Protein AF-A0A4R4E0C9-F1 (afdb_monomer_lite)

Radius of gyration: 38.4 Å; chains: 1; bounding box: 99×61×86 Å

Foldseek 3Di:
DWFADPPPRDTQDPVQDDPPVQWGADPPPRDIDRVVVRDPDPPPPPDPPPPDPPPPPFDWDQDPVGIDTDDPQDADDPVLVVLLVVLVVQVVVLVVVLVVLVVVPPVSSVVSVVSCVVSVVSNVVSVVSVVSSVPPPDPDPPPPPPPPPDPDPPDDDPDDDDDPPDDDPPDPPVVVPVVPPD

Structure (mmCIF, N/CA/C/O backbone):
data_AF-A0A4R4E0C9-F1
#
_entry.id   AF-A0A4R4E0C9-F1
#
loop_
_atom_site.group_PDB
_atom_site.id
_atom_site.type_symbol
_atom_site.label_atom_id
_atom_site.label_alt_id
_atom_site.label_comp_id
_atom_site.label_asym_id
_atom_site.label_entity_id
_atom_site.label_seq_id
_atom_site.pdbx_PDB_ins_code
_atom_site.Cartn_x
_atom_site.Cartn_y
_atom_site.Cartn_z
_atom_site.occupancy
_atom_site.B_iso_or_equiv
_atom_site.auth_seq_id
_atom_site.auth_comp_id
_atom_site.auth_asym_id
_atom_site.auth_atom_id
_atom_site.pdbx_PDB_model_num
ATOM 1 N N . MET A 1 1 ? -39.297 18.255 32.144 1.00 59.88 1 MET A N 1
ATOM 2 C CA . MET A 1 1 ? -38.994 17.175 33.102 1.00 59.88 1 MET A CA 1
ATOM 3 C C . MET A 1 1 ? -39.834 17.442 34.332 1.00 59.88 1 MET A C 1
ATOM 5 O O . MET A 1 1 ? -39.778 18.555 34.838 1.00 59.88 1 MET A O 1
ATOM 9 N N . GLU A 1 2 ? -40.658 16.492 34.744 1.00 71.56 2 GLU A N 1
ATOM 10 C CA . GLU A 1 2 ? -41.488 16.611 35.945 1.00 71.56 2 GLU A CA 1
ATOM 11 C C . GLU A 1 2 ? -40.991 15.537 36.907 1.00 71.56 2 GLU A C 1
ATOM 13 O O . GLU A 1 2 ? -41.028 14.351 36.586 1.00 71.56 2 GLU A O 1
ATOM 18 N N . LEU A 1 3 ? -40.409 15.962 38.029 1.00 81.31 3 LEU A N 1
ATOM 19 C CA . LEU A 1 3 ? -39.926 15.064 39.073 1.00 81.31 3 LEU A CA 1
ATOM 20 C C . LEU A 1 3 ? -40.950 15.077 40.202 1.00 81.31 3 LEU A C 1
ATOM 22 O O . LEU A 1 3 ? -41.298 16.143 40.703 1.00 81.31 3 LEU A O 1
ATOM 26 N N . SER A 1 4 ? -41.435 13.907 40.601 1.00 86.75 4 SER A N 1
ATOM 27 C CA . SER A 1 4 ? -42.437 13.778 41.661 1.00 86.75 4 SER A CA 1
ATOM 28 C C . SER A 1 4 ? -41.778 13.400 42.983 1.00 86.75 4 SER A C 1
ATOM 30 O O . SER A 1 4 ? -40.911 12.528 43.029 1.00 86.75 4 SER A O 1
ATOM 32 N N . CYS A 1 5 ? -42.199 14.044 44.071 1.00 89.56 5 CYS A N 1
ATOM 33 C CA . CYS A 1 5 ? -41.774 13.681 45.419 1.00 89.56 5 CYS A CA 1
ATOM 34 C C . CYS A 1 5 ? -42.396 12.329 45.829 1.00 89.56 5 CYS A C 1
ATOM 36 O O . CYS A 1 5 ? -43.615 12.183 45.727 1.00 89.56 5 CYS A O 1
ATOM 38 N N . PRO A 1 6 ? -41.611 11.357 46.326 1.00 87.38 6 PRO A N 1
ATOM 39 C CA . PRO A 1 6 ? -42.125 10.055 46.752 1.00 87.38 6 PRO A CA 1
ATOM 40 C C . PRO A 1 6 ? -42.975 10.124 48.030 1.00 87.38 6 PRO A C 1
ATOM 42 O O . PRO A 1 6 ? -43.838 9.273 48.217 1.00 87.38 6 PRO A O 1
ATOM 45 N N . ASP A 1 7 ? -42.771 11.136 48.881 1.00 87.56 7 ASP A N 1
ATOM 46 C CA . ASP A 1 7 ? -43.449 11.227 50.182 1.00 87.56 7 ASP A CA 1
ATOM 47 C C . ASP A 1 7 ? -44.846 11.855 50.086 1.00 87.56 7 ASP A C 1
ATOM 49 O O . ASP A 1 7 ? -45.763 11.451 50.796 1.00 87.56 7 ASP A O 1
ATOM 53 N N . CYS A 1 8 ? -45.025 12.858 49.220 1.00 88.81 8 CYS A N 1
ATOM 54 C CA . CYS A 1 8 ? -46.289 13.599 49.103 1.00 88.81 8 CYS A CA 1
ATOM 55 C C . CYS A 1 8 ? -46.884 13.622 47.688 1.00 88.81 8 CYS A C 1
ATOM 57 O O . CYS A 1 8 ? -47.965 14.173 47.490 1.00 88.81 8 CYS A O 1
ATOM 59 N N . GLY A 1 9 ? -46.186 13.073 46.690 1.00 84.31 9 GLY A N 1
ATOM 60 C CA . GLY A 1 9 ? -46.631 13.051 45.293 1.00 84.31 9 GLY A CA 1
ATOM 61 C C . GLY A 1 9 ? -46.586 14.406 44.578 1.00 84.31 9 GLY A C 1
ATOM 62 O O . GLY A 1 9 ? -46.903 14.478 43.392 1.00 84.31 9 GLY A O 1
ATOM 63 N N . HIS A 1 10 ? -46.191 15.485 45.261 1.00 89.56 10 HIS A N 1
ATOM 64 C CA . HIS A 1 10 ? -46.134 16.819 44.669 1.00 89.56 10 HIS A CA 1
ATOM 65 C C . HIS A 1 10 ? -44.984 16.941 43.660 1.00 89.56 10 HIS A C 1
ATOM 67 O O . HIS A 1 10 ? -43.912 16.358 43.847 1.00 89.56 10 HIS A O 1
ATOM 73 N N . SER A 1 11 ? -45.196 17.721 42.598 1.00 89.06 11 SER A N 1
ATOM 74 C CA . SER A 1 11 ? -44.164 17.999 41.594 1.00 89.06 11 SER A CA 1
ATOM 75 C C . SER A 1 11 ? -43.093 18.923 42.177 1.00 89.06 11 SER A C 1
ATOM 77 O O . SER A 1 11 ? -43.413 19.953 42.769 1.00 89.06 11 SER A O 1
ATOM 79 N N . ILE A 1 12 ? -41.821 18.550 42.037 1.00 89.88 12 ILE A N 1
ATOM 80 C CA . ILE A 1 12 ? -40.673 19.340 42.485 1.00 89.88 12 ILE A CA 1
ATOM 81 C C . ILE A 1 12 ? -40.231 20.223 41.314 1.00 89.88 12 ILE A C 1
ATOM 83 O O . ILE A 1 12 ? -39.697 19.708 40.325 1.00 89.88 12 ILE A O 1
ATOM 87 N N . PRO A 1 13 ? -40.443 21.547 41.385 1.00 89.12 13 PRO A N 1
ATOM 88 C CA . PRO A 1 13 ? -40.094 22.430 40.288 1.00 89.12 13 PRO A CA 1
ATOM 89 C C . PRO A 1 13 ? -38.568 22.685 40.260 1.00 89.12 13 PRO A C 1
ATOM 91 O O . PRO A 1 13 ? -37.900 22.578 41.294 1.00 89.12 13 PRO A O 1
ATOM 94 N N . PRO A 1 14 ? -37.987 23.056 39.101 1.00 86.81 14 PRO A N 1
ATOM 95 C CA . PRO A 1 14 ? -36.534 23.173 38.924 1.00 86.81 14 PRO A CA 1
ATOM 96 C C . PRO A 1 14 ? -35.833 24.147 39.878 1.00 86.81 14 PRO A C 1
ATOM 98 O O . PRO A 1 14 ? -34.649 23.990 40.152 1.00 86.81 14 PRO A O 1
ATOM 101 N N . GLN A 1 15 ? -36.549 25.150 40.392 1.00 89.31 15 GLN A N 1
ATOM 102 C CA . GLN A 1 15 ? -36.003 26.172 41.290 1.00 89.31 15 GLN A CA 1
ATOM 103 C C . GLN A 1 15 ? -35.630 25.611 42.671 1.00 89.31 15 GLN A C 1
ATOM 105 O O . GLN A 1 15 ? -34.805 26.203 43.361 1.00 89.31 15 GLN A O 1
ATOM 110 N N . HIS A 1 16 ? -36.200 24.467 43.062 1.00 88.19 16 HIS A N 1
ATOM 111 C CA . HIS A 1 16 ? -35.896 23.778 44.322 1.00 88.19 16 HIS A CA 1
ATOM 112 C C . HIS A 1 16 ? -34.962 22.572 44.124 1.00 88.19 16 HIS A C 1
ATOM 114 O O . HIS A 1 16 ? -34.915 21.659 44.951 1.00 88.19 16 HIS A O 1
ATOM 120 N N . ILE A 1 17 ? -34.212 22.565 43.017 1.00 88.75 17 ILE A N 1
ATOM 121 C CA . ILE A 1 17 ? -33.257 21.516 42.667 1.00 88.75 17 ILE A CA 1
ATOM 122 C C . ILE A 1 17 ? -31.863 22.123 42.556 1.00 88.75 17 ILE A C 1
ATOM 124 O O . ILE A 1 17 ? -31.622 23.038 41.769 1.00 88.75 17 ILE A O 1
ATOM 128 N N . ASN A 1 18 ? -30.920 21.559 43.302 1.00 90.12 18 ASN A N 1
ATOM 129 C CA . ASN A 1 18 ? -29.508 21.865 43.174 1.00 90.12 18 ASN A CA 1
ATOM 130 C C . ASN A 1 18 ? -28.776 20.658 42.579 1.00 90.12 18 ASN A C 1
ATOM 132 O O . ASN A 1 18 ? -28.494 19.673 43.261 1.00 90.12 18 ASN A O 1
ATOM 136 N N . VAL A 1 19 ? -28.459 20.754 41.287 1.00 89.38 19 VAL A N 1
ATOM 137 C CA . VAL A 1 19 ? -27.754 19.701 40.541 1.00 89.38 19 VAL A CA 1
ATOM 138 C C . VAL A 1 19 ? -26.297 19.562 41.000 1.00 89.38 19 VAL A C 1
ATOM 140 O O . VAL A 1 19 ? -25.753 18.465 40.954 1.00 89.38 19 VAL A O 1
ATOM 143 N N . ILE A 1 20 ? -25.670 20.641 41.493 1.00 90.56 20 ILE A N 1
ATOM 144 C CA . ILE A 1 20 ? -24.275 20.621 41.969 1.00 90.56 20 ILE A CA 1
ATOM 145 C C . ILE A 1 20 ? -24.159 19.771 43.235 1.00 90.56 20 ILE A C 1
ATOM 147 O O . ILE A 1 20 ? -23.213 19.003 43.385 1.00 90.56 20 ILE A O 1
ATOM 151 N N . THR A 1 21 ? -25.128 19.894 44.141 1.00 89.75 21 THR A N 1
ATOM 152 C CA . THR A 1 21 ? -25.133 19.159 45.412 1.00 89.75 21 THR A CA 1
ATOM 153 C C . THR A 1 21 ? -26.011 17.908 45.380 1.00 89.75 21 THR A C 1
ATOM 155 O O . THR A 1 21 ? -26.215 17.297 46.425 1.00 89.75 21 THR A O 1
ATOM 158 N N . ASP A 1 22 ? -26.533 17.528 44.208 1.00 90.25 22 ASP A N 1
ATOM 159 C CA . ASP A 1 22 ? -27.386 16.348 44.002 1.00 90.25 22 ASP A CA 1
ATOM 160 C C . ASP A 1 22 ? -28.612 16.307 44.942 1.00 90.25 22 ASP A C 1
ATOM 162 O O . ASP A 1 22 ? -29.021 15.249 45.419 1.00 90.25 22 ASP A O 1
ATOM 166 N N . LEU A 1 23 ? -29.202 17.472 45.234 1.00 91.38 23 LEU A N 1
ATOM 167 C CA . LEU A 1 23 ? -30.287 17.644 46.207 1.00 91.38 23 LEU A CA 1
ATOM 168 C C . LEU A 1 23 ? -31.530 18.250 45.550 1.00 91.38 23 LEU A C 1
ATOM 170 O O . LEU A 1 23 ? -31.445 19.225 44.805 1.00 91.38 23 LEU A O 1
ATOM 174 N N . ALA A 1 24 ? -32.693 17.698 45.874 1.00 91.38 24 ALA A N 1
ATOM 175 C CA . ALA A 1 24 ? -34.003 18.200 45.483 1.00 91.38 24 ALA A CA 1
ATOM 176 C C . ALA A 1 24 ? -34.870 18.369 46.735 1.00 91.38 24 ALA A C 1
ATOM 178 O O . ALA A 1 24 ? -35.045 17.418 47.497 1.00 91.38 24 ALA A O 1
ATOM 179 N N . GLN A 1 25 ? -35.408 19.570 46.951 1.00 92.12 25 GLN A N 1
ATOM 180 C CA . GLN A 1 25 ? -36.294 19.860 48.077 1.00 92.12 25 GLN A CA 1
ATOM 181 C C . GLN A 1 25 ? -37.742 19.940 47.607 1.00 92.12 25 GLN A C 1
ATOM 183 O O . GLN A 1 25 ? -38.062 20.689 46.685 1.00 92.12 25 GLN A O 1
ATOM 188 N N . CYS A 1 26 ? -38.641 19.207 48.257 1.00 91.94 26 CYS A N 1
ATOM 189 C CA . CYS A 1 26 ? -40.061 19.341 47.966 1.00 91.94 26 CYS A CA 1
ATOM 190 C C . CYS A 1 26 ? -40.631 20.617 48.618 1.00 91.94 26 CYS A C 1
ATOM 192 O O . CYS A 1 26 ? -40.529 20.757 49.838 1.00 91.94 26 CYS A O 1
ATOM 194 N N . PRO A 1 27 ? -41.295 21.518 47.868 1.00 89.56 27 PRO A N 1
ATOM 195 C CA . PRO A 1 27 ? -41.893 22.724 48.446 1.00 89.56 27 PRO A CA 1
ATOM 196 C C . PRO A 1 27 ? -43.144 22.440 49.297 1.00 89.56 27 PRO A C 1
ATOM 198 O O . PRO A 1 27 ? -43.524 23.277 50.106 1.00 89.56 27 PRO A O 1
ATOM 201 N N . ALA A 1 28 ? -43.785 21.276 49.128 1.00 89.56 28 ALA A N 1
ATOM 202 C CA . ALA A 1 28 ? -45.024 20.931 49.828 1.00 89.56 28 ALA A CA 1
ATOM 203 C C . ALA A 1 28 ? -44.780 20.264 51.192 1.00 89.56 28 ALA A C 1
ATOM 205 O O . ALA A 1 28 ? -45.404 20.644 52.178 1.00 89.56 28 ALA A O 1
ATOM 206 N N . CYS A 1 29 ? -43.877 19.279 51.265 1.00 89.56 29 CYS A N 1
ATOM 207 C CA . CYS A 1 29 ? -43.572 18.563 52.512 1.00 89.56 29 CYS A CA 1
ATOM 208 C C . CYS A 1 29 ? -42.229 18.955 53.150 1.00 89.56 29 CYS A C 1
ATOM 210 O O . CYS A 1 29 ? -41.941 18.530 54.264 1.00 89.56 29 CYS A O 1
ATOM 212 N N . GLY A 1 30 ? -41.389 19.734 52.458 1.00 88.50 30 GLY A N 1
ATOM 213 C CA . GLY A 1 30 ? -40.063 20.138 52.938 1.00 88.50 30 GLY A CA 1
ATOM 214 C C . GLY A 1 30 ? -38.992 19.041 52.893 1.00 88.50 30 GLY A C 1
ATOM 215 O O . GLY A 1 30 ? -37.841 19.316 53.237 1.00 88.50 30 GLY A O 1
ATOM 216 N N . ALA A 1 31 ? -39.338 17.822 52.463 1.00 90.25 31 ALA A N 1
ATOM 217 C CA . ALA A 1 31 ? -38.415 16.692 52.399 1.00 90.25 31 ALA A CA 1
ATOM 218 C C . ALA A 1 31 ? -37.272 16.935 51.399 1.00 90.25 31 ALA A C 1
ATOM 220 O O . ALA A 1 31 ? -37.468 17.523 50.330 1.00 90.25 31 ALA A O 1
ATOM 221 N N . LEU A 1 32 ? -36.075 16.462 51.760 1.00 90.44 32 LEU A N 1
ATOM 222 C CA . LEU A 1 32 ? -34.879 16.494 50.922 1.00 90.44 32 LEU A CA 1
ATOM 223 C C . LEU A 1 32 ? -34.631 15.111 50.324 1.00 90.44 32 LEU A C 1
ATOM 225 O O . LEU A 1 32 ? -34.467 14.129 51.045 1.00 90.44 32 LEU A O 1
ATOM 229 N N . HIS A 1 33 ? -34.548 15.056 49.001 1.00 90.19 33 HIS A N 1
ATOM 230 C CA . HIS A 1 33 ? -34.261 13.846 48.246 1.00 90.19 33 HIS A CA 1
ATOM 231 C C . HIS A 1 33 ? -33.003 14.023 47.408 1.00 90.19 33 HIS A C 1
ATOM 233 O O . HIS A 1 33 ? -32.631 15.133 47.025 1.00 90.19 33 HIS A O 1
ATOM 239 N N . ARG A 1 34 ? -32.354 12.906 47.090 1.00 89.62 34 ARG A N 1
ATOM 240 C CA . ARG A 1 34 ? -31.184 12.901 46.222 1.00 89.62 34 ARG A CA 1
ATOM 241 C C . ARG A 1 34 ? -31.640 12.970 44.765 1.00 89.62 34 ARG A C 1
ATOM 243 O O . ARG A 1 34 ? -32.407 12.103 44.340 1.00 89.62 34 ARG A O 1
ATOM 250 N N . LEU A 1 35 ? -31.206 13.966 43.997 1.00 87.00 35 LEU A N 1
ATOM 251 C CA . LEU A 1 35 ? -31.689 14.173 42.623 1.00 87.00 35 LEU A CA 1
ATOM 252 C C . LEU A 1 35 ? -31.423 12.944 41.736 1.00 87.00 35 LEU A C 1
ATOM 254 O O . LEU A 1 35 ? -32.308 12.522 40.994 1.00 87.00 35 LEU A O 1
ATOM 258 N N . SER A 1 36 ? -30.260 12.314 41.888 1.00 84.69 36 SER A N 1
ATOM 259 C CA . SER A 1 36 ? -29.876 11.063 41.222 1.00 84.69 36 SER A CA 1
ATOM 260 C C . SER A 1 36 ? -30.808 9.876 41.498 1.00 84.69 36 SER A C 1
ATOM 262 O O . SER A 1 36 ? -30.870 8.961 40.682 1.00 84.69 36 SER A O 1
ATOM 264 N N . SER A 1 37 ? -31.550 9.887 42.612 1.00 83.06 37 SER A N 1
ATOM 265 C CA . SER A 1 37 ? -32.549 8.852 42.930 1.00 83.06 37 SER A CA 1
ATOM 266 C C . SER A 1 37 ? -33.929 9.126 42.326 1.00 83.06 37 SER A C 1
ATOM 268 O O . SER A 1 37 ? -34.703 8.193 42.136 1.00 83.06 37 SER A O 1
ATOM 270 N N . LEU A 1 38 ? -34.232 10.393 42.018 1.00 82.38 38 LEU A N 1
ATOM 271 C CA . LEU A 1 38 ? -35.499 10.824 41.416 1.00 82.38 38 LEU A CA 1
ATOM 272 C C . LEU A 1 38 ? -35.428 10.897 39.889 1.00 82.38 38 LEU A C 1
ATOM 274 O O . LEU A 1 38 ? -36.443 10.737 39.212 1.00 82.38 38 LEU A O 1
ATOM 278 N N . ALA A 1 39 ? -34.243 11.167 39.341 1.00 79.56 39 ALA A N 1
ATOM 279 C CA . ALA A 1 39 ? -34.023 11.145 37.909 1.00 79.56 39 ALA A CA 1
ATOM 280 C C . ALA A 1 39 ? -34.197 9.705 37.396 1.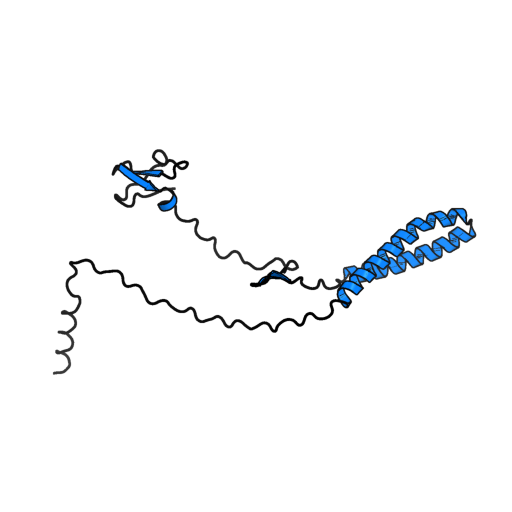00 79.56 39 ALA A C 1
ATOM 282 O O . ALA A 1 39 ? -33.561 8.790 37.927 1.00 79.56 39 ALA A O 1
ATOM 283 N N . PRO A 1 40 ? -35.016 9.480 36.354 1.00 70.56 4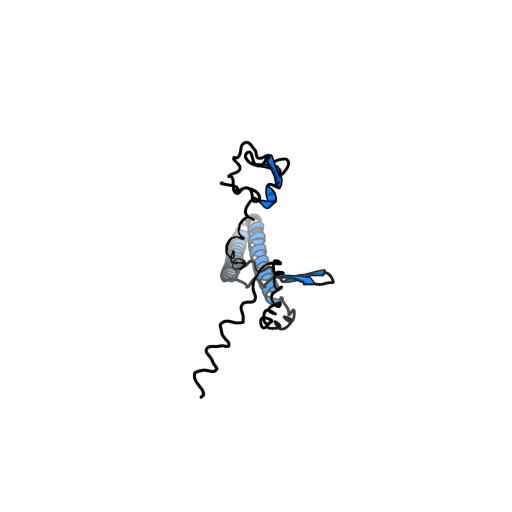0 PRO A N 1
ATOM 284 C CA . PRO A 1 40 ? -35.044 8.195 35.680 1.00 70.56 40 PRO A CA 1
ATOM 285 C C . PRO A 1 40 ? -33.617 7.848 35.261 1.00 70.56 40 PRO A C 1
ATOM 287 O O . PRO A 1 40 ? -32.968 8.649 34.581 1.00 70.56 40 PRO A O 1
ATOM 290 N N . ALA A 1 41 ? -33.124 6.672 35.664 1.00 65.81 41 ALA A N 1
ATOM 291 C CA . ALA A 1 41 ? -31.897 6.140 35.090 1.00 65.81 41 ALA A CA 1
ATOM 292 C C . ALA A 1 41 ? -32.059 6.224 33.565 1.00 65.81 41 ALA A C 1
ATOM 294 O O . ALA A 1 41 ? -33.113 5.798 33.076 1.00 65.81 41 ALA A O 1
ATOM 295 N N . PRO A 1 42 ? -31.109 6.826 32.823 1.00 61.22 42 PRO A N 1
ATOM 296 C CA . PRO A 1 42 ? -31.227 6.934 31.378 1.00 61.22 42 PRO A CA 1
ATOM 297 C C . PRO A 1 42 ? -31.509 5.531 30.861 1.00 61.22 42 PRO A C 1
ATOM 299 O O . PRO A 1 42 ? -30.694 4.626 31.052 1.00 61.22 42 PRO A O 1
ATOM 302 N N . GLY A 1 43 ? -32.722 5.341 30.332 1.00 57.91 43 GLY A N 1
ATOM 303 C CA . GLY A 1 43 ? -33.184 4.043 29.877 1.00 57.91 43 GLY A CA 1
ATOM 304 C C . GLY A 1 43 ? -32.110 3.492 28.964 1.00 57.91 43 GLY A C 1
ATOM 305 O O . GLY A 1 43 ? -31.705 4.182 28.029 1.00 57.91 43 GLY A O 1
ATOM 306 N N . VAL A 1 44 ? -31.593 2.310 29.305 1.00 59.31 44 VAL A N 1
ATOM 307 C CA . VAL A 1 44 ? -30.575 1.612 28.522 1.00 59.31 44 VAL A CA 1
ATOM 30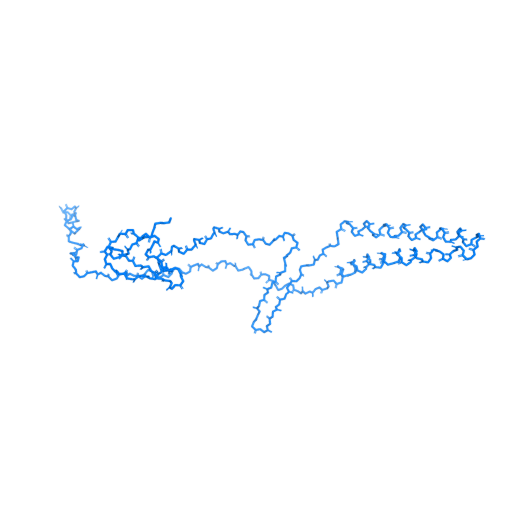8 C C . VAL A 1 44 ? -31.015 1.705 27.063 1.00 59.31 44 VAL A C 1
ATOM 310 O O . VAL A 1 44 ? -32.079 1.166 26.741 1.00 59.31 44 VAL A O 1
ATOM 313 N N . PRO A 1 45 ? -30.299 2.451 26.198 1.00 56.56 45 PRO A N 1
ATOM 314 C CA . PRO A 1 45 ? -30.740 2.615 24.828 1.00 56.56 45 PRO A CA 1
ATOM 315 C C . PRO A 1 45 ? -30.868 1.222 24.223 1.00 56.56 45 PRO A C 1
ATOM 317 O O . PRO A 1 45 ? -29.980 0.380 24.384 1.00 56.56 45 PRO A O 1
ATOM 320 N N . ALA A 1 46 ? -32.026 0.980 23.607 1.00 58.53 46 ALA A N 1
ATOM 321 C CA . ALA A 1 46 ? -32.382 -0.275 22.970 1.00 58.53 46 ALA A CA 1
ATOM 322 C C . ALA A 1 46 ? -31.181 -0.827 22.197 1.00 58.53 46 ALA A C 1
ATOM 324 O O . ALA A 1 46 ? -30.631 -0.120 21.357 1.00 58.53 46 ALA A O 1
ATOM 325 N N . ALA A 1 47 ? -30.780 -2.053 22.552 1.00 57.34 47 ALA A N 1
ATOM 326 C CA . ALA A 1 47 ? -29.730 -2.872 21.952 1.00 57.34 47 ALA A CA 1
ATOM 327 C C . ALA A 1 47 ? -29.029 -2.212 20.752 1.00 57.34 47 ALA A C 1
ATOM 329 O O . ALA A 1 47 ? -29.379 -2.449 19.593 1.00 57.34 47 ALA A O 1
ATOM 330 N N . VAL A 1 48 ? -28.015 -1.388 21.033 1.00 59.09 48 VAL A N 1
ATOM 331 C CA . VAL A 1 48 ? -27.032 -1.010 20.019 1.00 59.09 48 VAL A CA 1
ATOM 332 C C . VAL A 1 48 ? -26.484 -2.326 19.482 1.00 59.09 48 VAL A C 1
ATOM 334 O O . VAL A 1 48 ? -25.930 -3.115 20.250 1.00 59.09 48 VAL A O 1
ATOM 337 N N . ARG A 1 49 ? -26.704 -2.604 18.190 1.00 52.78 49 ARG A N 1
ATOM 338 C CA . ARG A 1 49 ? -26.123 -3.773 17.526 1.00 52.78 49 ARG A CA 1
ATOM 339 C C . ARG A 1 49 ? -24.623 -3.754 17.804 1.00 52.78 49 ARG A C 1
ATOM 341 O O . ARG A 1 49 ? -23.912 -2.909 17.273 1.00 52.78 49 ARG A O 1
ATOM 348 N N . GLN A 1 50 ? -24.153 -4.679 18.636 1.00 58.38 50 GLN A N 1
ATOM 349 C CA . GLN A 1 50 ? -22.735 -4.858 18.952 1.00 58.38 50 GLN A CA 1
ATOM 350 C C . GLN A 1 50 ? -21.979 -5.561 17.822 1.00 58.38 50 GLN A C 1
ATOM 352 O O . GLN A 1 50 ? -20.969 -6.215 18.056 1.00 58.38 50 GLN A O 1
ATOM 357 N N . GLU A 1 51 ? -22.482 -5.481 16.594 1.00 56.38 51 GLU A N 1
ATOM 358 C CA . GLU A 1 51 ? -21.849 -6.144 15.472 1.00 56.38 51 GLU A CA 1
ATOM 359 C C . GLU A 1 51 ? -20.768 -5.202 14.936 1.00 56.38 51 GLU A C 1
ATOM 361 O O . GLU A 1 51 ? -21.098 -4.115 14.446 1.00 56.38 51 GLU A O 1
ATOM 366 N N . PRO A 1 52 ? -19.476 -5.543 15.104 1.00 58.56 52 PRO A N 1
ATOM 367 C CA . PRO A 1 52 ? -18.399 -4.685 14.651 1.00 58.56 52 PRO A CA 1
ATOM 368 C C . PRO A 1 52 ? -18.494 -4.495 13.130 1.00 58.56 52 PRO A C 1
ATOM 370 O O . PRO A 1 52 ? -18.902 -5.418 12.417 1.00 58.56 52 PRO A O 1
ATOM 373 N N . PRO A 1 53 ? -18.107 -3.316 12.612 1.00 63.16 53 PRO A N 1
ATOM 374 C CA . PRO A 1 53 ? -18.091 -3.055 11.182 1.00 63.16 53 PRO A CA 1
ATOM 375 C C . PRO A 1 53 ? -17.353 -4.160 10.408 1.00 63.16 53 PRO A C 1
ATOM 377 O O . PRO A 1 53 ? -16.325 -4.673 10.872 1.00 63.16 53 PRO A O 1
ATOM 380 N N . PRO A 1 54 ? -17.838 -4.538 9.215 1.00 54.34 54 PRO A N 1
ATOM 381 C CA . PRO A 1 54 ? -17.176 -5.545 8.400 1.00 54.34 54 PRO A CA 1
ATOM 382 C C . PRO A 1 54 ? -15.725 -5.123 8.118 1.00 54.34 54 PRO A C 1
ATOM 384 O O . PRO A 1 54 ? -15.472 -4.088 7.507 1.00 54.34 54 PRO A O 1
ATOM 387 N N . GLY A 1 55 ? -14.769 -5.930 8.590 1.00 56.19 55 GLY A N 1
ATOM 388 C CA . GLY A 1 55 ? -13.328 -5.684 8.448 1.00 56.19 55 GLY A CA 1
ATOM 389 C C . GLY A 1 55 ? -12.592 -5.240 9.719 1.00 56.19 55 GLY A C 1
ATOM 390 O O . GLY A 1 55 ? -11.368 -5.148 9.675 1.00 56.19 55 GLY A O 1
ATOM 391 N N . SER A 1 56 ? -13.284 -5.019 10.845 1.00 54.12 56 SER A N 1
ATOM 392 C CA . SER A 1 56 ? -12.671 -4.584 12.115 1.00 54.12 56 SER A CA 1
ATOM 393 C C . SER A 1 56 ? -12.883 -5.567 13.277 1.00 54.12 56 SER A C 1
ATOM 395 O O . SER A 1 56 ? -13.091 -5.153 14.416 1.00 54.12 56 SER A O 1
ATOM 397 N N . ALA A 1 57 ? -12.861 -6.875 13.016 1.00 56.94 57 ALA A N 1
ATOM 398 C CA . ALA A 1 57 ? -13.062 -7.888 14.056 1.00 56.94 57 ALA A CA 1
ATOM 399 C C . ALA A 1 57 ? -11.766 -8.178 14.831 1.00 56.94 57 ALA A C 1
ATOM 401 O O . ALA A 1 57 ? -11.255 -9.290 14.803 1.00 56.94 57 ALA A O 1
ATOM 402 N N . LEU A 1 58 ? -11.218 -7.167 15.505 1.00 58.25 58 LEU A N 1
ATOM 403 C CA . LEU A 1 58 ? -10.192 -7.359 16.529 1.00 58.25 58 LEU A CA 1
ATOM 404 C C . LEU A 1 58 ? -10.862 -8.038 17.734 1.00 58.25 58 LEU A C 1
ATOM 406 O O . LEU A 1 58 ? -11.601 -7.394 18.478 1.00 58.25 58 LEU A O 1
ATOM 410 N N . GLN A 1 59 ? -10.670 -9.349 17.895 1.00 58.56 59 GLN A N 1
ATOM 411 C CA . GLN A 1 59 ? -11.231 -10.095 19.024 1.00 58.56 59 GLN A CA 1
ATOM 412 C C . GLN A 1 59 ? -10.247 -10.015 20.193 1.00 58.56 59 GLN A C 1
ATOM 414 O O . GLN A 1 59 ? -9.185 -10.626 20.152 1.00 58.56 59 GLN A O 1
ATOM 419 N N . LEU A 1 60 ? -10.569 -9.225 21.219 1.00 55.28 60 LEU A N 1
ATOM 420 C CA . LEU A 1 60 ? -9.795 -9.190 22.460 1.00 55.28 60 LEU A CA 1
ATOM 421 C C . LEU A 1 60 ? -10.401 -10.166 23.468 1.00 55.28 60 LEU A C 1
ATOM 423 O O . LEU A 1 60 ? -11.515 -9.955 23.949 1.00 55.28 60 LEU A O 1
ATOM 427 N N . SER A 1 61 ? -9.643 -11.191 23.834 1.00 56.06 61 SER A N 1
ATOM 428 C CA . SER A 1 61 ? -9.974 -12.111 24.918 1.00 56.06 61 SER A CA 1
ATOM 429 C C . SER A 1 61 ? -9.009 -11.851 26.071 1.00 56.06 61 SER A C 1
ATOM 431 O O . SER A 1 61 ? -7.809 -12.071 25.958 1.00 56.06 61 SER A O 1
ATOM 433 N N . ARG A 1 62 ? -9.507 -11.321 27.195 1.00 54.44 62 ARG A N 1
ATOM 434 C CA . ARG A 1 62 ? -8.696 -11.201 28.418 1.00 54.44 62 ARG A CA 1
ATOM 435 C C . ARG A 1 62 ? -8.747 -12.528 29.169 1.00 54.44 62 ARG A C 1
ATOM 437 O O . ARG A 1 62 ? -9.796 -12.874 29.708 1.00 54.44 62 ARG A O 1
ATOM 444 N N . GLY A 1 63 ? -7.637 -13.257 29.168 1.00 59.66 63 GLY A N 1
ATOM 445 C CA . GLY A 1 63 ? -7.422 -14.420 30.024 1.00 59.66 63 GLY A CA 1
ATOM 446 C C . GLY A 1 63 ? -6.837 -14.010 31.377 1.00 59.66 63 GLY A C 1
ATOM 447 O O . GLY A 1 63 ? -6.406 -12.872 31.561 1.00 59.66 63 GLY A O 1
ATOM 448 N N . LEU A 1 64 ? -6.806 -14.948 32.325 1.00 56.59 64 LEU A N 1
ATOM 449 C CA . LEU A 1 64 ? -6.223 -14.749 33.661 1.00 56.59 64 LEU A CA 1
ATOM 450 C C . LEU A 1 64 ? -4.710 -14.441 33.620 1.00 56.59 64 LEU A C 1
ATOM 452 O O . LEU A 1 64 ? -4.211 -13.796 34.535 1.00 56.59 64 LEU A O 1
ATOM 456 N N . ASP A 1 65 ? -4.024 -14.804 32.528 1.00 56.81 65 ASP A N 1
ATOM 457 C CA . ASP A 1 65 ? -2.572 -14.645 32.342 1.00 56.81 65 ASP A CA 1
ATOM 458 C C . ASP A 1 65 ? -2.178 -13.583 31.291 1.00 56.81 65 ASP A C 1
ATOM 460 O O . ASP A 1 65 ? -1.004 -13.451 30.945 1.00 56.81 65 ASP A O 1
ATOM 464 N N . GLY A 1 66 ? -3.131 -12.805 30.756 1.00 56.78 66 GLY A N 1
ATOM 465 C CA . GLY A 1 66 ? -2.823 -11.752 29.780 1.00 56.78 66 GLY A CA 1
ATOM 466 C C . GLY A 1 66 ? -3.960 -11.386 28.824 1.00 56.78 66 GLY A C 1
ATOM 467 O O . GLY A 1 66 ? -5.068 -11.919 28.879 1.00 56.78 66 GLY A O 1
ATOM 468 N N . VAL A 1 67 ? -3.686 -10.431 27.931 1.00 64.44 67 VAL A N 1
ATOM 469 C CA . VAL A 1 67 ? -4.618 -10.000 26.878 1.00 64.44 67 VAL A CA 1
ATOM 470 C C . VAL A 1 67 ? -4.271 -10.729 25.584 1.00 64.44 67 VAL A C 1
ATOM 472 O O . VAL A 1 67 ? -3.243 -10.447 24.973 1.00 64.44 67 VAL A O 1
ATOM 475 N N . GLU A 1 68 ? -5.134 -11.643 25.151 1.00 57.38 68 GLU A N 1
ATOM 476 C CA . GLU A 1 68 ? -5.031 -12.304 23.853 1.00 57.38 68 GLU A CA 1
ATOM 477 C C . GLU A 1 68 ? -5.751 -11.456 22.797 1.00 57.38 68 GLU A C 1
ATOM 479 O O . GLU A 1 68 ? -6.931 -11.121 22.931 1.00 57.38 68 GLU A O 1
ATOM 484 N N . VAL A 1 69 ? -5.021 -11.062 21.753 1.00 60.47 69 VAL A N 1
ATOM 485 C CA . VAL A 1 69 ? -5.527 -10.221 20.663 1.00 60.47 69 VAL A CA 1
ATOM 486 C C . VAL A 1 69 ? -5.592 -11.060 19.390 1.00 60.47 69 VAL A C 1
ATOM 488 O O . VAL A 1 69 ? -4.570 -11.356 18.776 1.00 60.47 69 VAL A O 1
ATOM 491 N N . HIS A 1 70 ? -6.798 -11.434 18.974 1.00 57.75 70 HIS A N 1
ATOM 492 C CA . HIS A 1 70 ? -7.049 -12.141 17.723 1.00 57.75 70 HIS A CA 1
ATOM 493 C C . HIS A 1 70 ? -7.182 -11.139 16.566 1.00 57.75 70 HIS A C 1
ATOM 495 O O . HIS A 1 70 ? -8.156 -10.382 16.480 1.00 57.75 70 HIS A O 1
ATOM 501 N N . LEU A 1 71 ? -6.190 -11.139 15.668 1.00 60.44 71 LEU A N 1
ATOM 502 C CA . LEU A 1 71 ? -6.184 -10.356 14.430 1.00 60.44 71 LEU A CA 1
ATOM 503 C C . LEU A 1 71 ? -6.704 -11.219 13.266 1.00 60.44 71 LEU A C 1
ATOM 505 O O . LEU A 1 71 ? -6.044 -12.187 12.880 1.00 60.44 71 LEU A O 1
ATOM 509 N N . PRO A 1 72 ? -7.868 -10.905 12.671 1.00 60.28 72 PRO A N 1
ATOM 510 C CA . PRO A 1 72 ? -8.395 -11.678 11.557 1.00 60.28 72 PRO A CA 1
ATOM 511 C C . PRO A 1 72 ? -7.509 -11.475 10.321 1.00 60.28 72 PRO A C 1
ATOM 513 O O . PRO A 1 72 ? -7.211 -10.343 9.938 1.00 60.28 72 PRO A O 1
ATOM 516 N N . ARG A 1 73 ? -7.099 -12.579 9.674 1.00 59.59 73 ARG A N 1
ATOM 517 C CA . ARG A 1 73 ? -6.292 -12.550 8.439 1.00 59.59 73 ARG A CA 1
ATOM 518 C C . ARG A 1 73 ? -6.967 -11.674 7.385 1.00 59.59 73 ARG A C 1
ATOM 520 O O . ARG A 1 73 ? -8.061 -11.987 6.907 1.00 59.59 73 ARG A O 1
ATOM 527 N N . ARG A 1 74 ? -6.283 -10.607 6.973 1.00 62.94 74 ARG A N 1
ATOM 528 C CA . ARG A 1 74 ? -6.679 -9.805 5.816 1.00 62.94 74 ARG A CA 1
ATOM 529 C C . ARG A 1 74 ? -6.408 -10.650 4.572 1.00 62.94 74 ARG A C 1
ATOM 531 O O . ARG A 1 74 ? -5.297 -11.112 4.363 1.00 62.94 74 ARG A O 1
ATOM 538 N N . ARG A 1 75 ? -7.431 -10.941 3.769 1.00 64.06 75 ARG A N 1
ATOM 539 C CA . ARG A 1 75 ? -7.229 -11.690 2.520 1.00 64.06 75 ARG A CA 1
ATOM 540 C C . ARG A 1 75 ? -6.657 -10.749 1.464 1.00 64.06 75 ARG A C 1
ATOM 542 O O . ARG A 1 75 ? -7.073 -9.591 1.396 1.00 64.06 75 ARG A O 1
ATOM 549 N N . ALA A 1 76 ? -5.746 -11.250 0.631 1.00 68.50 76 ALA A N 1
ATOM 550 C CA . ALA A 1 76 ? -5.299 -10.522 -0.548 1.00 68.50 76 ALA A CA 1
ATOM 551 C C . ALA A 1 76 ? -6.511 -10.235 -1.445 1.00 68.50 76 ALA A C 1
ATOM 553 O O . ALA A 1 76 ? -7.163 -11.156 -1.936 1.00 68.50 76 ALA A O 1
ATOM 554 N N . GLY A 1 77 ? -6.869 -8.958 -1.573 1.00 73.69 77 GLY A N 1
ATOM 555 C CA . GLY A 1 77 ? -8.014 -8.531 -2.370 1.00 73.69 77 GLY A CA 1
ATOM 556 C C . GLY A 1 77 ? -7.682 -8.487 -3.861 1.00 73.69 77 GLY A C 1
ATOM 557 O O . GLY A 1 77 ? -6.518 -8.517 -4.254 1.00 73.69 77 GLY A O 1
ATOM 558 N N . CYS A 1 78 ? -8.711 -8.323 -4.697 1.00 74.94 78 CYS A N 1
ATOM 559 C CA . CYS A 1 78 ? -8.563 -8.148 -6.149 1.00 74.94 78 CYS A CA 1
ATOM 560 C C . CYS A 1 78 ? -7.582 -7.008 -6.510 1.00 74.94 78 CYS A C 1
ATOM 562 O O . CYS A 1 78 ? -6.790 -7.127 -7.442 1.00 74.94 78 CYS A O 1
ATOM 564 N N . GLY A 1 79 ? -7.550 -5.941 -5.701 1.00 82.69 79 GLY A N 1
ATOM 565 C CA . GLY A 1 79 ? -6.614 -4.828 -5.879 1.00 82.69 79 GLY A CA 1
ATOM 566 C C . GLY A 1 79 ? -5.137 -5.234 -5.811 1.00 82.69 79 GLY A C 1
ATOM 567 O O . GLY A 1 79 ? -4.335 -4.709 -6.576 1.00 82.69 79 GLY A O 1
ATOM 568 N N . THR A 1 80 ? -4.760 -6.202 -4.969 1.00 84.88 80 THR A N 1
ATOM 569 C CA . THR A 1 80 ? -3.363 -6.658 -4.849 1.00 84.88 80 THR A CA 1
ATOM 570 C C . THR A 1 80 ? -2.860 -7.282 -6.149 1.00 84.88 80 THR A C 1
ATOM 572 O O . THR A 1 80 ? -1.743 -7.000 -6.576 1.00 84.88 80 THR A O 1
ATOM 575 N N . PHE A 1 81 ? -3.696 -8.082 -6.815 1.00 86.50 81 PHE A N 1
ATOM 576 C CA . PHE A 1 81 ? -3.345 -8.692 -8.098 1.00 86.50 81 PHE A CA 1
ATOM 577 C C . PHE A 1 81 ? -3.193 -7.646 -9.205 1.00 86.50 81 PHE A C 1
ATOM 579 O O . PHE A 1 81 ? -2.264 -7.741 -10.005 1.00 86.50 81 PHE A O 1
ATOM 586 N N . PHE A 1 82 ? -4.045 -6.614 -9.214 1.00 90.62 82 PHE A N 1
ATOM 587 C CA . PHE A 1 82 ? -3.905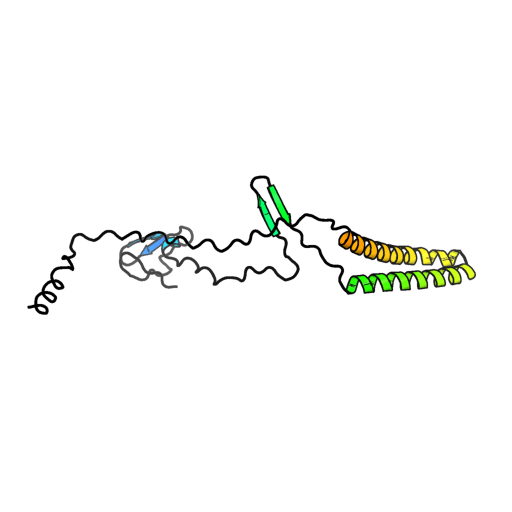 -5.485 -10.135 1.00 90.62 82 PHE A CA 1
ATOM 588 C C . PHE A 1 82 ? -2.578 -4.744 -9.929 1.00 90.62 82 PHE A C 1
ATOM 590 O O . PHE A 1 82 ? -1.839 -4.546 -10.890 1.00 90.62 82 PHE A O 1
ATOM 597 N N . PHE A 1 83 ? -2.238 -4.388 -8.685 1.00 90.06 83 PHE A N 1
ATOM 598 C CA . PHE A 1 83 ? -0.975 -3.705 -8.386 1.00 90.06 83 PHE A CA 1
ATOM 599 C C . PHE A 1 83 ? 0.247 -4.553 -8.742 1.00 90.06 83 PHE A C 1
ATOM 601 O O . PHE A 1 83 ? 1.229 -4.015 -9.248 1.00 90.06 83 PHE A O 1
ATOM 608 N N . MET A 1 84 ? 0.180 -5.871 -8.542 1.00 92.06 84 MET A N 1
ATOM 609 C CA . MET A 1 84 ? 1.258 -6.780 -8.930 1.00 92.06 84 MET A CA 1
ATOM 610 C C . MET A 1 84 ? 1.431 -6.847 -10.453 1.00 92.06 84 MET A C 1
ATOM 612 O O . MET A 1 84 ? 2.549 -6.720 -10.948 1.00 92.06 84 MET A O 1
ATOM 616 N N . GLY A 1 85 ? 0.333 -6.968 -11.207 1.00 93.94 85 GLY A N 1
ATOM 617 C CA . GLY A 1 85 ? 0.371 -6.921 -12.671 1.00 93.94 85 GLY A CA 1
ATOM 618 C C . GLY A 1 85 ? 0.888 -5.580 -13.199 1.00 93.94 85 GLY A C 1
ATOM 619 O O . GLY A 1 85 ? 1.754 -5.550 -14.073 1.00 93.94 85 GLY A O 1
ATOM 620 N N . PHE A 1 86 ? 0.423 -4.470 -12.619 1.00 95.25 86 PHE A N 1
ATOM 621 C CA . PHE A 1 86 ? 0.896 -3.131 -12.959 1.00 95.25 86 PHE A CA 1
ATOM 622 C C . PHE A 1 86 ? 2.392 -2.957 -12.666 1.00 95.25 86 PHE A C 1
ATOM 624 O O . PHE A 1 86 ? 3.105 -2.420 -13.508 1.00 95.25 86 PHE A O 1
ATOM 631 N N . ALA A 1 87 ? 2.893 -3.451 -11.530 1.00 95.75 87 ALA A N 1
ATOM 632 C CA . ALA A 1 87 ? 4.314 -3.377 -11.193 1.00 95.75 87 ALA A CA 1
ATOM 633 C C . ALA A 1 87 ? 5.191 -4.137 -12.204 1.00 95.75 87 ALA A C 1
ATOM 635 O O . ALA A 1 87 ? 6.220 -3.618 -12.634 1.00 95.75 87 ALA A O 1
ATOM 636 N N . LEU A 1 88 ? 4.767 -5.331 -12.635 1.00 96.06 88 LEU A N 1
ATOM 637 C CA . LEU A 1 88 ? 5.474 -6.111 -13.659 1.00 96.06 88 LEU A CA 1
ATOM 638 C C . LEU A 1 88 ? 5.456 -5.418 -15.026 1.00 96.06 88 LEU A C 1
ATOM 640 O O . LEU A 1 88 ? 6.488 -5.340 -15.696 1.00 96.06 88 LEU A O 1
ATOM 644 N N . PHE A 1 89 ? 4.302 -4.882 -15.426 1.00 97.19 89 PHE A N 1
ATOM 645 C CA . PHE A 1 89 ? 4.176 -4.094 -16.651 1.00 97.19 89 PHE A CA 1
ATOM 646 C C . PHE A 1 89 ? 5.082 -2.856 -16.610 1.00 97.19 89 PHE A C 1
ATOM 648 O O . PHE A 1 89 ? 5.841 -2.609 -17.547 1.00 97.19 89 PHE A O 1
ATOM 655 N N . TRP A 1 90 ? 5.057 -2.117 -15.501 1.00 97.06 90 TRP A N 1
ATOM 656 C CA . TRP A 1 90 ? 5.860 -0.918 -15.300 1.00 97.06 90 TRP A CA 1
ATOM 657 C C . TRP A 1 90 ? 7.358 -1.214 -15.352 1.00 97.06 90 TRP A C 1
ATOM 659 O O . TRP A 1 90 ? 8.090 -0.540 -16.070 1.00 97.06 90 TRP A O 1
ATOM 669 N N . LEU A 1 91 ? 7.822 -2.255 -14.656 1.00 96.94 91 LEU A N 1
ATOM 670 C CA . LEU A 1 91 ? 9.225 -2.672 -14.702 1.00 96.94 91 LEU A CA 1
ATOM 671 C C . LEU A 1 91 ? 9.649 -3.112 -16.106 1.00 96.94 91 LEU A C 1
ATOM 673 O O . LEU A 1 91 ? 10.755 -2.791 -16.533 1.00 96.94 91 LEU A O 1
ATOM 677 N N . SER A 1 92 ? 8.764 -3.778 -16.851 1.00 97.19 92 SER A N 1
ATOM 678 C CA . SER A 1 92 ? 9.024 -4.147 -18.248 1.00 97.19 92 SER A CA 1
ATOM 679 C C . SER A 1 92 ? 9.172 -2.908 -19.137 1.00 97.19 92 SER A C 1
ATOM 681 O O . SER A 1 92 ? 10.102 -2.826 -19.939 1.00 97.19 92 SER A O 1
ATOM 683 N N . PHE A 1 93 ? 8.300 -1.911 -18.958 1.00 96.81 93 PHE A N 1
ATOM 684 C CA . PHE A 1 93 ? 8.388 -0.629 -19.659 1.00 96.81 93 PHE A CA 1
ATOM 685 C C . PHE A 1 93 ? 9.688 0.114 -19.323 1.00 96.81 93 PHE A C 1
ATOM 687 O O . PHE A 1 93 ? 10.410 0.532 -20.229 1.00 96.81 93 PHE A O 1
ATOM 694 N N . VAL A 1 94 ? 10.024 0.227 -18.034 1.00 96.69 94 VAL A N 1
ATOM 695 C CA . VAL A 1 94 ? 11.259 0.879 -17.574 1.00 96.69 94 VAL A CA 1
ATOM 696 C C . VAL A 1 94 ? 12.496 0.145 -18.102 1.00 96.69 94 VAL A C 1
ATOM 698 O O . VAL A 1 94 ? 13.462 0.802 -18.487 1.00 96.69 94 VAL A O 1
ATOM 701 N N . ALA A 1 95 ? 12.474 -1.188 -18.191 1.00 96.31 95 ALA A N 1
ATOM 702 C CA . ALA A 1 95 ? 13.568 -1.966 -18.768 1.00 96.31 95 ALA A CA 1
ATOM 703 C C . ALA A 1 95 ? 13.810 -1.624 -20.244 1.00 96.31 95 ALA A C 1
ATOM 705 O O . ALA A 1 95 ? 14.934 -1.277 -20.612 1.00 96.31 95 ALA A O 1
ATOM 706 N N . VAL A 1 96 ? 12.758 -1.649 -21.071 1.00 96.50 96 VAL A N 1
ATOM 707 C CA . VAL A 1 96 ? 12.851 -1.274 -22.493 1.00 96.50 96 VAL A CA 1
ATOM 708 C C . VAL A 1 96 ? 13.324 0.173 -22.634 1.00 96.50 96 VAL A C 1
ATOM 710 O O . VAL A 1 96 ? 14.273 0.443 -23.370 1.00 96.50 96 VAL A O 1
ATOM 713 N N . TRP A 1 97 ? 12.730 1.094 -21.873 1.00 94.56 97 TRP A N 1
ATOM 714 C CA . TRP A 1 97 ? 13.134 2.499 -21.848 1.00 94.56 97 TRP A CA 1
ATOM 715 C C . TRP A 1 97 ? 14.615 2.676 -21.497 1.00 94.56 97 TRP A C 1
ATOM 717 O O . TRP A 1 97 ? 15.320 3.418 -22.174 1.00 94.56 97 TRP A O 1
ATOM 727 N N . THR A 1 98 ? 15.106 1.972 -20.474 1.00 95.06 98 THR A N 1
ATOM 728 C CA . THR A 1 98 ? 16.498 2.084 -20.017 1.00 95.06 98 THR A CA 1
ATOM 729 C C . THR A 1 98 ? 17.471 1.618 -21.101 1.00 95.06 98 THR A C 1
ATOM 731 O O . THR A 1 98 ? 18.498 2.263 -21.304 1.00 95.06 98 THR A O 1
ATOM 734 N N . VAL A 1 99 ? 17.141 0.550 -21.840 1.00 95.44 99 VAL A N 1
ATOM 735 C CA . VAL A 1 99 ? 17.954 0.074 -22.974 1.00 95.44 99 VAL A CA 1
ATOM 736 C C . VAL A 1 99 ? 17.998 1.116 -24.093 1.00 95.44 99 VAL A C 1
ATOM 738 O O . VAL A 1 99 ? 19.080 1.442 -24.584 1.00 95.44 99 VAL A O 1
ATOM 741 N N . LEU A 1 100 ? 16.848 1.691 -24.461 1.00 93.50 100 LEU A N 1
ATOM 742 C CA . LEU A 1 100 ? 16.791 2.748 -25.475 1.00 93.50 100 LEU A CA 1
ATOM 743 C C . LEU A 1 100 ? 17.562 3.998 -25.024 1.00 93.50 100 LEU A C 1
ATOM 745 O O . LEU A 1 100 ? 18.344 4.551 -25.795 1.00 93.50 100 LEU A O 1
ATOM 749 N N . ALA A 1 101 ? 17.412 4.414 -23.768 1.00 93.69 101 ALA A N 1
ATOM 750 C CA . ALA A 1 101 ? 18.130 5.555 -23.210 1.00 93.69 101 ALA A CA 1
ATOM 751 C C . ALA A 1 101 ? 19.651 5.330 -23.205 1.00 93.69 101 ALA A C 1
ATOM 753 O O . ALA A 1 101 ? 20.405 6.215 -23.614 1.00 93.69 101 ALA A O 1
ATOM 754 N N . ALA A 1 102 ? 20.098 4.134 -22.810 1.00 94.25 102 ALA A N 1
ATOM 755 C CA . ALA A 1 102 ? 21.509 3.757 -22.804 1.00 94.25 102 ALA A CA 1
ATOM 756 C C . ALA A 1 102 ? 22.111 3.715 -24.216 1.00 94.25 102 ALA A C 1
ATOM 758 O O . ALA A 1 102 ? 23.286 4.042 -24.375 1.00 94.25 102 ALA A O 1
ATOM 759 N N . SER A 1 103 ? 21.309 3.372 -25.234 1.00 92.94 103 SER A N 1
ATOM 760 C CA . SER A 1 103 ? 21.745 3.405 -26.636 1.00 92.94 103 SER A CA 1
ATOM 761 C C . SER A 1 103 ? 22.038 4.822 -27.148 1.00 92.94 103 SER A C 1
ATOM 763 O O . SER A 1 103 ? 22.873 4.984 -28.033 1.00 92.94 103 SER A O 1
ATOM 765 N N . ALA A 1 104 ? 21.400 5.848 -26.568 1.00 90.12 104 ALA A N 1
ATOM 766 C CA . ALA A 1 104 ? 21.667 7.249 -26.887 1.00 90.12 104 ALA A CA 1
ATOM 767 C C . ALA A 1 104 ? 22.838 7.808 -26.062 1.00 90.12 104 ALA A C 1
ATOM 769 O O . ALA A 1 104 ? 23.793 8.349 -26.616 1.00 90.12 104 ALA A O 1
ATOM 770 N N . SER A 1 105 ? 22.781 7.684 -24.731 1.00 91.75 105 SER A N 1
ATOM 771 C CA . SER A 1 105 ? 23.917 7.981 -23.852 1.00 91.75 105 SER A CA 1
ATOM 772 C C . SER A 1 105 ? 23.750 7.331 -22.477 1.00 91.75 105 SER A C 1
ATOM 774 O O . SER A 1 105 ? 22.670 7.347 -21.884 1.00 91.75 105 SER A O 1
ATOM 776 N N . GLY A 1 106 ? 24.848 6.826 -21.909 1.00 88.69 106 GLY A N 1
ATOM 777 C CA . GLY A 1 106 ? 24.835 6.245 -20.562 1.00 88.69 106 GLY A CA 1
ATOM 778 C C . GLY A 1 106 ? 24.401 7.236 -19.472 1.00 88.69 106 GLY A C 1
ATOM 779 O O . GLY A 1 106 ? 23.748 6.842 -18.511 1.00 88.69 106 GLY A O 1
ATOM 780 N N . PHE A 1 107 ? 24.686 8.533 -19.642 1.00 91.25 107 PHE A N 1
ATOM 781 C CA . PHE A 1 107 ? 24.261 9.572 -18.698 1.00 91.25 107 PHE A CA 1
ATOM 782 C C . PHE A 1 107 ? 22.738 9.759 -18.690 1.00 91.25 107 PHE A C 1
ATOM 784 O O . PHE A 1 107 ? 22.136 9.909 -17.631 1.00 91.25 107 PHE A O 1
ATOM 791 N N . PHE A 1 108 ? 22.094 9.676 -19.857 1.00 88.38 108 PHE A N 1
ATOM 792 C CA . PHE A 1 108 ? 20.639 9.768 -19.964 1.00 88.38 108 PHE A CA 1
ATOM 793 C C . PHE A 1 108 ? 19.934 8.561 -19.323 1.00 88.38 108 PHE A C 1
ATOM 795 O O . PHE A 1 108 ? 18.865 8.705 -18.732 1.00 88.38 108 PHE A O 1
ATOM 802 N N . ALA A 1 109 ? 20.566 7.383 -19.337 1.00 91.56 109 ALA A N 1
ATOM 803 C CA . ALA A 1 109 ? 20.042 6.196 -18.664 1.00 91.56 109 ALA A CA 1
ATOM 804 C C . ALA A 1 109 ? 19.996 6.328 -17.128 1.00 91.56 109 ALA A C 1
ATOM 806 O O . ALA A 1 109 ? 19.110 5.734 -16.512 1.00 91.56 109 ALA A O 1
ATOM 807 N N . LEU A 1 110 ? 20.868 7.139 -16.507 1.00 92.56 110 LEU A N 1
ATOM 808 C CA . LEU A 1 110 ? 20.875 7.365 -15.049 1.00 92.56 110 LEU A CA 1
ATOM 809 C C . LEU A 1 110 ? 19.557 7.960 -14.540 1.00 92.56 110 LEU A C 1
ATOM 811 O O . LEU A 1 110 ? 19.143 7.673 -13.418 1.00 92.56 110 LEU A O 1
ATOM 815 N N . PHE A 1 111 ? 18.852 8.723 -15.379 1.00 91.00 111 PHE A N 1
ATOM 816 C CA . PHE A 1 111 ? 17.522 9.238 -15.052 1.00 91.00 111 PHE A CA 1
ATOM 817 C C . PHE A 1 111 ? 16.519 8.111 -14.747 1.00 91.00 111 PHE A C 1
ATOM 819 O O . PHE A 1 111 ? 15.610 8.281 -13.936 1.00 91.00 111 PHE A O 1
ATOM 826 N N . SER A 1 112 ? 16.729 6.922 -15.322 1.00 92.50 112 SER A N 1
ATOM 827 C CA . SER A 1 112 ? 15.863 5.754 -15.133 1.00 92.50 112 SER A CA 1
ATOM 828 C C . SER A 1 112 ? 15.958 5.151 -13.725 1.00 92.50 112 SER A C 1
ATOM 830 O O . SER A 1 112 ? 15.054 4.425 -13.317 1.00 92.50 112 SER A O 1
ATOM 832 N N . ILE A 1 113 ? 17.012 5.454 -12.952 1.00 94.69 113 ILE A N 1
ATOM 833 C CA . ILE A 1 113 ? 17.252 4.864 -11.621 1.00 94.69 113 ILE A CA 1
ATOM 834 C C . ILE A 1 113 ? 16.074 5.123 -10.674 1.00 94.69 113 ILE A C 1
ATOM 836 O O . ILE A 1 113 ? 15.631 4.208 -9.982 1.00 94.69 113 ILE A O 1
ATOM 840 N N . LEU A 1 114 ? 15.512 6.336 -10.675 1.00 94.25 114 LEU A N 1
ATOM 841 C CA . LEU A 1 114 ? 14.364 6.659 -9.824 1.00 94.25 114 LEU A CA 1
ATOM 842 C C . LEU A 1 114 ? 13.143 5.785 -10.162 1.00 94.25 114 LEU A C 1
ATOM 844 O O . LEU A 1 114 ? 12.443 5.313 -9.267 1.00 94.25 114 LEU A O 1
ATOM 848 N N . PHE A 1 115 ? 12.919 5.514 -11.448 1.00 95.00 115 PHE A N 1
ATOM 849 C CA . PHE A 1 115 ? 11.809 4.684 -11.917 1.00 95.00 115 PHE A CA 1
ATOM 850 C C . PHE A 1 115 ? 11.990 3.213 -11.540 1.00 95.00 115 PHE A C 1
ATOM 852 O O . PHE A 1 115 ? 11.011 2.556 -11.179 1.00 95.00 115 PHE A O 1
ATOM 859 N N . TRP A 1 116 ? 13.231 2.717 -11.554 1.00 96.06 116 TRP A N 1
ATOM 860 C CA . TRP A 1 116 ? 13.574 1.389 -11.043 1.00 96.06 116 TRP A CA 1
ATOM 861 C C . TRP A 1 116 ? 13.309 1.264 -9.544 1.00 96.06 116 TRP A C 1
ATOM 863 O O . TRP A 1 116 ? 12.725 0.269 -9.120 1.00 96.06 116 TRP A O 1
ATOM 873 N N . LEU A 1 117 ? 13.676 2.273 -8.747 1.00 97.00 117 LEU A N 1
ATOM 874 C CA . LEU A 1 117 ? 13.421 2.268 -7.303 1.00 97.00 117 LEU A CA 1
ATOM 875 C C . LEU A 1 117 ? 11.921 2.248 -6.991 1.00 97.00 117 LEU A C 1
ATOM 877 O O . LEU A 1 117 ? 11.476 1.450 -6.168 1.00 97.00 117 LEU A O 1
ATOM 881 N N . ILE A 1 118 ? 11.134 3.079 -7.678 1.00 95.94 118 ILE A N 1
ATOM 882 C CA . ILE A 1 118 ? 9.679 3.141 -7.476 1.00 95.94 118 ILE A CA 1
ATOM 883 C C . ILE A 1 118 ? 9.012 1.838 -7.938 1.00 95.94 118 ILE A C 1
ATOM 885 O O . ILE A 1 118 ? 8.217 1.257 -7.200 1.00 95.94 118 ILE A O 1
ATOM 889 N N . GLY A 1 119 ? 9.352 1.349 -9.135 1.00 95.44 119 GLY A N 1
ATOM 890 C CA . GLY A 1 119 ? 8.788 0.113 -9.684 1.00 95.44 119 GLY A CA 1
ATOM 891 C C . GLY A 1 119 ? 9.162 -1.124 -8.868 1.00 95.44 119 GLY A C 1
ATOM 892 O O . GLY A 1 119 ? 8.304 -1.951 -8.559 1.00 95.44 119 GLY A O 1
ATOM 893 N N . GLY A 1 120 ? 10.431 -1.226 -8.471 1.00 96.44 120 GLY A N 1
ATOM 894 C CA . GLY A 1 120 ? 10.932 -2.305 -7.624 1.00 96.44 120 GLY A CA 1
ATOM 895 C C . GLY A 1 120 ? 10.313 -2.264 -6.230 1.00 96.44 120 GLY A C 1
ATOM 896 O O . GLY A 1 120 ? 9.868 -3.295 -5.732 1.00 96.44 120 GLY A O 1
ATOM 897 N N . GLY A 1 121 ? 10.194 -1.072 -5.637 1.00 95.75 121 GLY A N 1
ATOM 898 C CA . GLY A 1 121 ? 9.508 -0.876 -4.361 1.00 95.75 121 GLY A CA 1
ATOM 899 C C . GLY A 1 121 ? 8.043 -1.310 -4.413 1.00 95.75 121 GLY A C 1
ATOM 900 O O . GLY A 1 121 ? 7.577 -2.002 -3.508 1.00 95.75 121 GLY A O 1
ATOM 901 N N . LEU A 1 122 ? 7.333 -0.984 -5.498 1.00 94.44 122 LEU A N 1
ATOM 902 C CA . LEU A 1 122 ? 5.945 -1.406 -5.690 1.00 94.44 122 LEU A CA 1
ATOM 903 C C . LEU A 1 122 ? 5.817 -2.931 -5.814 1.00 94.44 122 LEU A C 1
ATOM 905 O O . LEU A 1 122 ? 4.931 -3.523 -5.195 1.00 94.44 122 LEU A O 1
ATOM 909 N N . LEU A 1 123 ? 6.711 -3.574 -6.572 1.00 95.06 123 LEU A N 1
ATOM 910 C CA . LEU A 1 123 ? 6.717 -5.030 -6.716 1.00 95.06 123 LEU A CA 1
ATOM 911 C C . LEU A 1 123 ? 7.026 -5.724 -5.382 1.00 95.06 123 LEU A C 1
ATOM 913 O O . LEU A 1 123 ? 6.316 -6.651 -4.998 1.00 95.06 123 LEU A O 1
ATOM 917 N N . LEU A 1 124 ? 8.042 -5.254 -4.653 1.00 94.44 124 LEU A N 1
ATOM 918 C CA . LEU A 1 124 ? 8.399 -5.786 -3.336 1.00 94.44 124 LEU A CA 1
ATOM 919 C C . LEU A 1 124 ? 7.251 -5.634 -2.336 1.00 94.44 124 LEU A C 1
ATOM 921 O O . LEU A 1 124 ? 6.930 -6.586 -1.631 1.00 94.44 124 LEU A O 1
ATOM 925 N N . ALA A 1 125 ? 6.585 -4.478 -2.307 1.00 91.25 125 ALA A N 1
ATOM 926 C CA . ALA A 1 125 ? 5.423 -4.265 -1.450 1.00 91.25 125 ALA A CA 1
ATOM 927 C C . ALA A 1 125 ? 4.279 -5.238 -1.785 1.00 91.25 125 ALA A C 1
ATOM 929 O O . ALA A 1 125 ? 3.670 -5.809 -0.879 1.00 91.25 125 ALA A O 1
ATOM 930 N N . ALA A 1 126 ? 4.013 -5.473 -3.074 1.00 90.44 126 ALA A N 1
ATOM 931 C CA . ALA A 1 126 ? 2.992 -6.424 -3.508 1.00 90.44 126 ALA A CA 1
ATOM 932 C C . ALA A 1 126 ? 3.341 -7.871 -3.113 1.00 90.44 126 ALA A C 1
ATOM 934 O O . ALA A 1 126 ? 2.480 -8.593 -2.604 1.00 90.44 126 ALA A O 1
ATOM 935 N N . VAL A 1 127 ? 4.599 -8.284 -3.291 1.00 90.19 127 VAL A N 1
ATOM 936 C CA . VAL A 1 127 ? 5.079 -9.623 -2.912 1.00 90.19 127 VAL A CA 1
ATOM 937 C C . VAL A 1 127 ? 5.058 -9.813 -1.397 1.00 90.19 127 VAL A C 1
ATOM 939 O O . VAL A 1 127 ? 4.586 -10.849 -0.929 1.00 90.19 127 VAL A O 1
ATOM 942 N N . ASN A 1 128 ? 5.504 -8.821 -0.624 1.00 89.69 128 ASN A N 1
ATOM 943 C CA . ASN A 1 128 ? 5.474 -8.871 0.838 1.00 89.69 128 ASN A CA 1
ATOM 944 C C . ASN A 1 128 ? 4.043 -9.017 1.345 1.00 89.69 128 ASN A C 1
ATOM 946 O O . ASN A 1 128 ? 3.754 -9.947 2.091 1.00 89.69 128 ASN A O 1
ATOM 950 N N . PHE A 1 129 ? 3.122 -8.199 0.836 1.00 84.94 129 PHE A N 1
ATOM 951 C CA . PHE A 1 129 ? 1.710 -8.293 1.192 1.00 84.94 129 PHE A CA 1
ATOM 952 C C . PHE A 1 129 ? 1.105 -9.666 0.841 1.00 84.94 129 PHE A C 1
ATOM 954 O O . PHE A 1 129 ? 0.299 -10.214 1.592 1.00 84.94 129 PHE A O 1
ATOM 961 N N . MET A 1 130 ? 1.492 -10.265 -0.290 1.00 82.56 130 MET A N 1
ATOM 962 C CA . MET A 1 130 ? 1.063 -11.622 -0.657 1.00 82.56 130 MET A CA 1
ATOM 963 C C . MET A 1 130 ? 1.672 -12.692 0.256 1.00 82.56 130 MET A C 1
ATOM 965 O O . MET A 1 130 ? 0.981 -13.634 0.642 1.00 82.56 130 MET A O 1
ATOM 969 N N . THR A 1 131 ? 2.942 -12.535 0.625 1.00 83.62 131 THR A N 1
ATOM 970 C CA . THR A 1 131 ? 3.689 -13.489 1.452 1.00 83.62 131 THR A CA 1
ATOM 971 C C . THR A 1 131 ? 3.203 -13.463 2.893 1.00 83.62 131 THR A C 1
ATOM 973 O O . THR A 1 131 ? 2.974 -14.520 3.465 1.00 83.62 131 THR A O 1
ATOM 976 N N . GLU A 1 132 ? 2.948 -12.287 3.462 1.00 77.06 132 GLU A N 1
ATOM 977 C CA . GLU A 1 132 ? 2.332 -12.121 4.787 1.00 77.06 132 GLU A CA 1
ATOM 978 C C . GLU A 1 132 ? 0.947 -12.776 4.842 1.00 77.06 132 GLU A C 1
ATOM 980 O O . GLU A 1 132 ? 0.590 -13.445 5.813 1.00 77.06 132 GLU A O 1
ATOM 985 N N . ASN A 1 133 ? 0.185 -12.670 3.752 1.00 69.62 133 ASN A N 1
ATOM 986 C CA . ASN A 1 133 ? -1.100 -13.344 3.645 1.00 69.62 133 ASN A CA 1
ATOM 987 C C . ASN A 1 133 ? -0.949 -14.866 3.486 1.00 69.62 133 ASN A C 1
ATOM 989 O O . ASN A 1 133 ? -1.811 -15.600 3.974 1.00 69.62 133 ASN A O 1
ATOM 993 N N . ALA A 1 134 ? 0.110 -15.358 2.837 1.00 67.69 134 ALA A N 1
ATOM 994 C CA . ALA A 1 134 ? 0.358 -16.784 2.597 1.00 67.69 134 ALA A CA 1
ATOM 995 C C . ALA A 1 134 ? 0.982 -17.511 3.805 1.00 67.69 134 ALA A C 1
ATOM 997 O O . ALA A 1 134 ? 0.521 -18.593 4.164 1.00 67.69 134 ALA A O 1
ATOM 998 N N . ASN A 1 135 ? 1.959 -16.889 4.472 1.00 65.12 135 ASN A N 1
ATOM 999 C CA . ASN A 1 135 ? 2.707 -17.414 5.622 1.00 65.12 135 ASN A CA 1
ATOM 1000 C C . ASN A 1 135 ? 2.006 -17.198 6.969 1.00 65.12 135 ASN A C 1
ATOM 1002 O O . ASN A 1 135 ? 2.613 -17.404 8.016 1.00 65.12 135 ASN A O 1
ATOM 1006 N N . GLY A 1 136 ? 0.720 -16.840 6.972 1.00 55.00 136 GLY A N 1
ATOM 1007 C CA . GLY A 1 136 ? -0.146 -16.979 8.144 1.00 55.00 136 GLY A CA 1
ATOM 1008 C C . GLY A 1 136 ? -0.366 -18.456 8.487 1.00 55.00 136 GLY A C 1
ATOM 1009 O O . GLY A 1 136 ? -1.480 -18.967 8.370 1.00 55.00 136 GLY A O 1
ATOM 1010 N N . THR A 1 137 ? 0.710 -19.153 8.845 1.00 47.00 137 THR A N 1
ATOM 1011 C CA . THR A 1 137 ? 0.738 -20.526 9.325 1.00 47.00 137 THR A CA 1
ATOM 1012 C C . THR A 1 137 ? 0.031 -20.590 10.668 1.00 47.00 137 THR A C 1
ATOM 1014 O O . THR A 1 137 ? 0.525 -20.079 11.667 1.00 47.00 137 THR A O 1
ATOM 1017 N N . GLY A 1 138 ? -1.144 -21.217 10.643 1.00 45.81 138 GLY A N 1
ATOM 1018 C CA . GLY A 1 138 ? -1.663 -22.086 11.692 1.00 45.81 138 GLY A CA 1
ATOM 1019 C C . GLY A 1 138 ? -1.428 -21.649 13.130 1.00 45.81 138 GLY A C 1
ATOM 1020 O O . GLY A 1 138 ? -0.645 -22.281 13.830 1.00 45.81 138 GLY A O 1
ATOM 1021 N N . TYR A 1 139 ? -2.216 -20.693 13.618 1.00 43.50 139 TYR A N 1
ATOM 1022 C CA . TYR A 1 139 ? -2.728 -20.916 14.963 1.00 43.50 139 TYR A CA 1
ATOM 1023 C C . TYR A 1 139 ? -3.889 -21.905 14.822 1.00 43.50 139 TYR A C 1
ATOM 1025 O O . TYR A 1 139 ? -4.815 -21.623 14.049 1.00 43.50 139 TYR A O 1
ATOM 1033 N N . PRO A 1 140 ? -3.847 -23.085 15.467 1.00 41.34 140 PRO A N 1
ATOM 1034 C CA . PRO A 1 140 ? -5.026 -23.924 15.548 1.00 41.34 140 PRO A CA 1
ATOM 1035 C C . PRO A 1 140 ? -6.099 -23.071 16.213 1.00 41.34 140 PRO A C 1
ATOM 1037 O O . PRO A 1 140 ? -5.937 -22.631 17.347 1.00 41.34 140 PRO A O 1
ATOM 1040 N N . GLN A 1 141 ? -7.166 -22.782 15.474 1.00 48.47 141 GLN A N 1
ATOM 1041 C CA . GLN A 1 141 ? -8.354 -22.183 16.050 1.00 48.47 141 GLN A CA 1
ATOM 1042 C C . GLN A 1 141 ? -8.772 -23.126 17.190 1.00 48.47 141 GLN A C 1
ATOM 1044 O O . GLN A 1 141 ? -9.085 -24.285 16.890 1.00 48.47 141 GLN A O 1
ATOM 1049 N N . PRO A 1 142 ? -8.734 -22.721 18.476 1.00 43.78 142 PRO A N 1
ATOM 1050 C CA . PRO A 1 142 ? -9.338 -23.549 19.501 1.00 43.78 142 PRO A CA 1
ATOM 1051 C C . PRO A 1 142 ? -10.792 -23.698 19.075 1.00 43.78 142 PRO A C 1
ATOM 1053 O O . PRO A 1 142 ? -11.473 -22.700 18.818 1.00 43.78 142 PRO A O 1
ATOM 1056 N N . ALA A 1 143 ? -11.200 -24.953 18.861 1.00 42.06 143 ALA A N 1
ATOM 1057 C CA . ALA A 1 143 ? -12.530 -25.314 18.411 1.00 42.06 143 ALA A CA 1
ATOM 1058 C C . ALA A 1 143 ? -13.518 -24.437 19.167 1.00 42.06 143 ALA A C 1
ATOM 1060 O O . ALA A 1 143 ? -13.524 -24.439 20.398 1.00 42.06 143 ALA A O 1
ATOM 1061 N N . THR A 1 144 ? -14.271 -23.625 18.424 1.00 46.00 144 THR A N 1
ATOM 1062 C CA . THR A 1 144 ? -15.313 -22.777 18.981 1.00 46.00 144 THR A CA 1
ATOM 1063 C C . THR A 1 144 ? -16.207 -23.690 19.798 1.00 46.00 144 THR A C 1
ATOM 1065 O O . THR A 1 144 ? -17.009 -24.456 19.261 1.00 46.00 144 THR A O 1
ATOM 1068 N N . HIS A 1 145 ? -16.009 -23.678 21.117 1.00 43.44 145 HIS A N 1
ATOM 1069 C CA . HIS A 1 145 ? -16.899 -24.355 22.024 1.00 43.44 145 HIS A CA 1
ATOM 1070 C C . HIS A 1 145 ? -18.190 -23.584 21.844 1.00 43.44 145 HIS A C 1
ATOM 1072 O O . HIS A 1 145 ? -18.324 -22.447 22.293 1.00 43.44 145 HIS A O 1
ATOM 1078 N N . ARG A 1 146 ? -19.081 -24.174 21.047 1.00 45.62 146 ARG A N 1
ATOM 1079 C CA . ARG A 1 146 ? -20.460 -23.774 20.850 1.00 45.62 146 ARG A CA 1
ATOM 1080 C C . ARG A 1 146 ? -21.015 -23.629 22.257 1.00 45.62 146 ARG A C 1
ATOM 1082 O O . ARG A 1 146 ? -21.418 -24.620 22.865 1.00 45.62 146 ARG A O 1
ATOM 1089 N N . GLN A 1 147 ? -20.949 -22.419 22.807 1.00 47.03 147 GLN A N 1
ATOM 1090 C CA . GLN A 1 147 ? -21.644 -22.053 24.022 1.00 47.03 147 GLN A CA 1
ATOM 1091 C C . GLN A 1 147 ? -23.112 -22.136 23.630 1.00 47.03 147 GLN A C 1
ATOM 1093 O O . GLN A 1 147 ? -23.723 -21.179 23.164 1.00 47.03 147 GLN A O 1
ATOM 1098 N N . LYS A 1 148 ? -23.660 -23.355 23.721 1.00 39.50 148 LYS A N 1
ATOM 1099 C CA . LYS A 1 148 ? -25.082 -23.548 23.932 1.00 39.50 148 LYS A CA 1
ATOM 1100 C C . LYS A 1 148 ? -25.418 -22.595 25.065 1.00 39.50 148 LYS A C 1
ATOM 1102 O O . LYS A 1 148 ? -24.816 -22.703 26.131 1.00 39.50 148 LYS A O 1
ATOM 1107 N N . ALA A 1 149 ? -26.299 -21.646 24.770 1.00 45.66 149 ALA A N 1
ATOM 1108 C CA . ALA A 1 149 ? -26.907 -20.774 25.751 1.00 45.66 149 ALA A CA 1
ATOM 1109 C C . ALA A 1 149 ? -27.185 -21.599 27.011 1.00 45.66 149 ALA A C 1
ATOM 1111 O O . ALA A 1 149 ? -27.936 -22.577 26.962 1.00 45.66 149 ALA A O 1
ATOM 1112 N N . ALA A 1 150 ? -26.496 -21.267 28.102 1.00 36.75 150 ALA A N 1
ATOM 1113 C CA . ALA A 1 150 ? -26.856 -21.802 29.397 1.00 36.75 150 ALA A CA 1
ATOM 1114 C C . ALA A 1 150 ? -28.322 -21.403 29.636 1.00 36.75 150 ALA A C 1
ATOM 1116 O O . ALA A 1 150 ? -28.668 -20.245 29.371 1.00 36.75 150 ALA A O 1
ATOM 1117 N N . PRO A 1 151 ? -29.202 -22.326 30.061 1.00 40.78 151 PRO A N 1
ATOM 1118 C CA . PRO A 1 151 ? -30.550 -21.944 30.436 1.00 40.78 151 PRO A CA 1
ATOM 1119 C C . PRO A 1 151 ? -30.439 -20.903 31.547 1.00 40.78 151 PRO A C 1
ATOM 1121 O O . PRO A 1 151 ? -29.751 -21.115 32.546 1.00 40.78 151 PRO A O 1
ATOM 1124 N N . VAL A 1 152 ? -31.072 -19.755 31.314 1.00 50.28 152 VAL A N 1
ATOM 1125 C CA . VAL A 1 152 ? -31.283 -18.702 32.303 1.00 50.28 152 VAL A CA 1
ATOM 1126 C C . VAL A 1 152 ? -31.852 -19.377 33.546 1.00 50.28 152 VAL A C 1
ATOM 1128 O O . VAL A 1 152 ? -32.966 -19.891 33.523 1.00 50.28 152 VAL A O 1
ATOM 1131 N N . PHE A 1 153 ? -31.048 -19.453 34.603 1.00 39.19 153 PHE A N 1
ATOM 1132 C CA . PHE A 1 153 ? -31.490 -19.962 35.889 1.00 39.19 153 PHE A CA 1
ATOM 1133 C C . PHE A 1 153 ? -32.423 -18.899 36.474 1.00 39.19 153 PHE A C 1
ATOM 1135 O O . PHE A 1 153 ? -31.969 -17.859 36.953 1.00 39.19 153 PHE A O 1
ATOM 1142 N N . GLU A 1 154 ? -33.731 -19.119 36.343 1.00 40.69 154 GLU A N 1
ATOM 1143 C CA . GLU A 1 154 ? -34.769 -18.348 37.023 1.00 40.69 154 GLU A CA 1
ATOM 1144 C C . GLU A 1 154 ? -34.492 -18.388 38.529 1.00 40.69 154 GLU A C 1
ATOM 1146 O O . GLU A 1 154 ? -34.658 -19.411 39.194 1.00 40.69 154 GLU A O 1
ATOM 1151 N N . ALA A 1 155 ? -34.021 -17.268 39.075 1.00 42.12 155 ALA A N 1
ATOM 1152 C CA . ALA A 1 155 ? -33.938 -17.095 40.513 1.00 42.12 155 ALA A CA 1
ATOM 1153 C C . ALA A 1 155 ? -35.370 -17.075 41.086 1.00 42.12 155 ALA A C 1
ATOM 1155 O O . ALA A 1 155 ? -36.220 -16.338 40.577 1.00 42.12 155 ALA A O 1
ATOM 1156 N N . PRO A 1 156 ? -35.669 -17.858 42.137 1.00 38.75 156 PRO A N 1
ATOM 1157 C CA . PRO A 1 156 ? -36.999 -17.905 42.714 1.00 38.75 156 PRO A CA 1
ATOM 1158 C C . PRO A 1 156 ? -37.324 -16.566 43.381 1.00 38.75 156 PRO A C 1
ATOM 1160 O O . PRO A 1 156 ? -36.671 -16.149 44.334 1.00 38.75 156 PRO A O 1
ATOM 1163 N N . PHE A 1 157 ? -38.352 -15.916 42.836 1.00 43.12 157 PHE A N 1
ATOM 1164 C CA . PHE A 1 157 ? -39.249 -14.945 43.463 1.00 43.12 157 PHE A CA 1
ATOM 1165 C C . PHE A 1 157 ? -38.994 -14.731 44.970 1.00 43.12 157 PHE A C 1
ATOM 1167 O O . PHE A 1 157 ? -39.486 -15.480 45.819 1.00 43.12 157 PHE A O 1
ATOM 1174 N N . LEU A 1 158 ? -38.272 -13.661 45.316 1.00 42.72 158 LEU A N 1
ATOM 1175 C CA . LEU A 1 158 ? -38.285 -13.126 46.674 1.00 42.72 158 LEU A CA 1
ATOM 1176 C C . LEU A 1 158 ? -39.677 -12.541 46.931 1.00 42.72 158 LEU A C 1
ATOM 1178 O O . LEU A 1 158 ? -40.038 -11.458 46.475 1.00 42.72 158 LEU A O 1
ATOM 1182 N N . ARG A 1 159 ? -40.489 -13.338 47.623 1.00 44.78 159 ARG A N 1
ATOM 1183 C CA . ARG A 1 159 ? -41.819 -12.998 48.123 1.00 44.78 159 ARG A CA 1
ATOM 1184 C C . ARG A 1 159 ? -41.699 -11.786 49.054 1.00 44.78 159 ARG A C 1
ATOM 1186 O O . ARG A 1 159 ? -41.051 -11.871 50.093 1.00 44.78 159 ARG A O 1
ATOM 1193 N N . SER A 1 160 ? -42.332 -10.679 48.678 1.00 47.16 160 SER A N 1
ATOM 1194 C CA . SER A 1 160 ? -42.472 -9.487 49.521 1.00 47.16 160 SER A CA 1
ATOM 1195 C C . SER A 1 160 ? -43.153 -9.837 50.862 1.00 47.16 160 SER A C 1
ATOM 1197 O O . SER A 1 160 ? -44.089 -10.648 50.861 1.00 47.16 160 SER A O 1
ATOM 1199 N N . PRO A 1 161 ? -42.715 -9.282 52.008 1.00 44.44 161 PRO A N 1
ATOM 1200 C CA . PRO A 1 161 ? -43.354 -9.523 53.300 1.00 44.44 161 PRO A CA 1
ATOM 1201 C C . PRO A 1 161 ? -44.776 -8.931 53.345 1.00 44.44 161 PRO A C 1
ATOM 1203 O O . PRO A 1 161 ? -45.015 -7.806 52.914 1.00 44.44 161 PRO A O 1
ATOM 1206 N N . ARG A 1 162 ? -45.738 -9.706 53.872 1.00 43.00 162 ARG A N 1
ATOM 1207 C CA . ARG A 1 162 ? -47.127 -9.264 54.094 1.00 43.00 162 ARG A CA 1
ATOM 1208 C C . ARG A 1 162 ? -47.190 -8.190 55.184 1.00 43.00 162 ARG A C 1
ATOM 1210 O O . ARG A 1 162 ? -46.572 -8.346 56.234 1.00 43.00 162 ARG A O 1
ATOM 1217 N N . HIS A 1 163 ? -48.018 -7.171 54.964 1.00 48.56 163 HIS A N 1
ATOM 1218 C CA . HIS A 1 163 ? -48.434 -6.225 55.999 1.00 48.56 163 HIS A CA 1
ATOM 1219 C C . HIS A 1 163 ? -49.320 -6.919 57.057 1.00 48.56 163 HIS A C 1
ATOM 1221 O O . HIS A 1 163 ? -50.139 -7.776 56.708 1.00 48.56 163 HIS A O 1
ATOM 1227 N N . PRO A 1 164 ? -49.199 -6.556 58.348 1.00 46.88 164 PRO A N 1
ATOM 1228 C CA . PRO A 1 164 ? -50.028 -7.106 59.412 1.00 46.88 164 PRO A CA 1
ATOM 1229 C C . PRO A 1 164 ? -51.414 -6.451 59.350 1.00 46.88 164 PRO A C 1
ATOM 1231 O O . PRO A 1 164 ? -51.617 -5.352 59.853 1.00 46.88 164 PRO A O 1
ATOM 1234 N N . GLY A 1 165 ? -52.357 -7.104 58.675 1.00 52.50 165 GLY A N 1
ATOM 1235 C CA . GLY A 1 165 ? -53.728 -6.604 58.546 1.00 52.50 165 GLY A CA 1
ATOM 1236 C C . GLY A 1 165 ? -54.574 -7.280 57.469 1.00 52.50 165 GLY A C 1
ATOM 1237 O O . GLY A 1 165 ? -55.787 -7.096 57.466 1.00 52.50 165 GLY A O 1
ATOM 1238 N N . ASP A 1 166 ? -53.979 -8.085 56.583 1.00 49.03 166 ASP A N 1
ATOM 1239 C CA . ASP A 1 166 ? -54.748 -8.776 55.545 1.00 49.03 166 ASP A CA 1
ATOM 1240 C C . ASP A 1 166 ? -55.575 -9.944 56.123 1.00 49.03 166 ASP A C 1
ATOM 1242 O O . ASP A 1 166 ? -54.997 -10.885 56.684 1.00 49.03 166 ASP A O 1
ATOM 1246 N N . PRO A 1 167 ? -56.915 -9.950 55.961 1.00 57.50 167 PRO A N 1
ATOM 1247 C CA . PRO A 1 167 ? -57.736 -11.099 56.320 1.00 57.50 167 PRO A CA 1
ATOM 1248 C C . PRO A 1 167 ? -57.387 -12.311 55.435 1.00 57.50 167 PRO A C 1
ATOM 1250 O O . PRO A 1 167 ? -57.057 -12.154 54.252 1.00 57.50 167 PRO A O 1
ATOM 1253 N N . PRO A 1 168 ? -57.462 -13.546 55.967 1.00 54.59 168 PRO A N 1
ATOM 1254 C CA . PRO A 1 168 ? -57.077 -14.740 55.228 1.00 54.59 168 PRO A CA 1
ATOM 1255 C C . PRO A 1 168 ? -57.985 -14.948 54.007 1.00 54.59 168 PRO A C 1
ATOM 1257 O O . PRO A 1 168 ? -59.149 -15.334 54.119 1.00 54.59 168 PRO A O 1
ATOM 1260 N N . ARG A 1 169 ? -57.427 -14.751 52.806 1.00 54.44 169 ARG A N 1
ATOM 1261 C CA . ARG A 1 16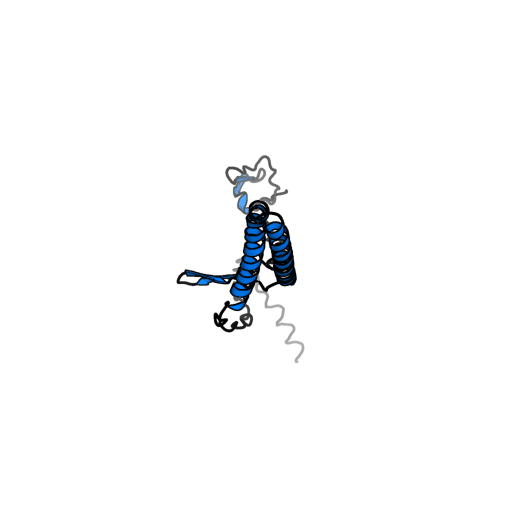9 ? -58.011 -15.244 51.551 1.00 54.44 169 ARG A CA 1
ATOM 1262 C C . ARG A 1 169 ? -57.947 -16.772 51.560 1.00 54.44 169 ARG A C 1
ATOM 1264 O O . ARG A 1 169 ? -56.922 -17.348 51.208 1.00 54.44 169 ARG A O 1
ATOM 1271 N N . GLY A 1 170 ? -59.020 -17.419 52.009 1.00 51.94 170 GLY A N 1
ATOM 1272 C CA . GLY A 1 170 ? -59.101 -18.883 52.012 1.00 51.94 170 GLY A CA 1
ATOM 1273 C C . GLY A 1 170 ? -60.418 -19.509 52.474 1.00 51.94 170 GLY A C 1
ATOM 1274 O O . GLY A 1 170 ? -60.669 -20.656 52.132 1.00 51.94 170 GLY A O 1
ATOM 1275 N N . ALA A 1 171 ? -61.295 -18.794 53.186 1.00 46.50 171 ALA A N 1
ATOM 1276 C CA . ALA A 1 171 ? -62.521 -19.413 53.713 1.00 46.50 171 ALA A CA 1
ATOM 1277 C C . ALA A 1 171 ? -63.692 -19.473 52.707 1.00 46.50 171 ALA A C 1
ATOM 1279 O O . ALA A 1 171 ? -64.561 -20.328 52.827 1.00 46.50 171 ALA A O 1
ATOM 1280 N N . ALA A 1 172 ? -63.716 -18.611 51.684 1.00 45.97 172 ALA A N 1
ATOM 1281 C CA . ALA A 1 172 ? -64.858 -18.525 50.764 1.00 45.97 172 ALA A CA 1
ATOM 1282 C C . ALA A 1 172 ? -64.866 -19.595 49.652 1.00 45.97 172 ALA A C 1
ATOM 1284 O O . ALA A 1 172 ? -65.890 -19.788 49.005 1.00 45.97 172 ALA A O 1
ATOM 1285 N N . GLN A 1 173 ? -63.756 -20.309 49.425 1.00 46.59 173 GLN A N 1
ATOM 1286 C CA . GLN A 1 173 ? -63.653 -21.281 48.325 1.00 46.59 173 GLN A CA 1
ATOM 1287 C C . GLN A 1 173 ? -63.889 -22.739 48.749 1.00 46.59 173 GLN A C 1
ATOM 1289 O O . GLN A 1 173 ? -64.070 -23.593 47.888 1.00 46.59 173 GLN A O 1
ATOM 1294 N N . GLN A 1 174 ? -63.952 -23.031 50.055 1.00 43.06 174 GLN A N 1
ATOM 1295 C CA . GLN A 1 174 ? -64.199 -24.393 50.553 1.00 43.06 174 GLN A CA 1
ATOM 1296 C C . GLN A 1 174 ? -65.692 -24.737 50.697 1.00 43.06 174 GLN A C 1
ATOM 1298 O O . GLN A 1 174 ? -66.046 -25.910 50.643 1.00 43.06 174 GLN A O 1
ATOM 1303 N N . ALA A 1 175 ? -66.587 -23.746 50.788 1.00 43.41 175 ALA A N 1
ATOM 1304 C CA . ALA A 1 175 ? -68.029 -24.001 50.889 1.00 43.41 175 ALA A CA 1
ATOM 1305 C C . ALA A 1 175 ? -68.686 -24.391 49.547 1.00 43.41 175 ALA A C 1
ATOM 1307 O O . ALA A 1 175 ? -69.718 -25.052 49.541 1.00 43.41 175 ALA A O 1
ATOM 1308 N N . ALA A 1 176 ? -68.083 -24.034 48.407 1.00 44.97 176 ALA A N 1
ATOM 1309 C CA . ALA A 1 176 ? -68.643 -24.334 47.086 1.00 44.97 176 ALA A CA 1
ATOM 1310 C C . ALA A 1 176 ? -68.334 -25.760 46.587 1.00 44.97 176 ALA A C 1
ATOM 1312 O O . ALA A 1 176 ? -68.988 -26.232 45.663 1.00 44.97 176 ALA A O 1
ATOM 1313 N N . PHE A 1 177 ? -67.364 -26.459 47.190 1.00 42.69 177 PHE A N 1
ATOM 1314 C CA . PHE A 1 177 ? -66.957 -27.796 46.738 1.00 42.69 177 PHE A CA 1
ATOM 1315 C C . PHE A 1 177 ? -67.738 -28.934 47.419 1.00 42.69 177 PHE A C 1
ATOM 1317 O O . PHE A 1 177 ? -67.858 -30.011 46.850 1.00 42.69 177 PHE A O 1
ATOM 1324 N N . PHE A 1 178 ? -68.328 -28.701 48.599 1.00 47.09 178 PHE A N 1
ATOM 1325 C CA . PHE A 1 178 ? -69.084 -29.734 49.327 1.00 47.09 178 PHE A CA 1
ATOM 1326 C C . PHE A 1 178 ? -70.566 -29.856 48.925 1.00 47.09 178 PHE A C 1
ATOM 1328 O O . PHE A 1 178 ? -71.201 -30.837 49.291 1.00 47.09 178 PHE A O 1
ATOM 1335 N N . ALA A 1 179 ? -71.120 -28.914 48.152 1.00 48.62 179 ALA A N 1
ATOM 1336 C CA . ALA A 1 179 ? -72.521 -28.953 47.703 1.00 48.62 179 ALA A CA 1
ATOM 1337 C C . ALA A 1 179 ? -72.729 -29.616 46.322 1.00 48.62 179 ALA A C 1
ATOM 1339 O O . ALA A 1 179 ? -73.860 -29.713 45.859 1.00 48.62 179 ALA A O 1
ATOM 1340 N N . ALA A 1 180 ? -71.656 -30.053 45.650 1.00 48.31 180 ALA A N 1
ATOM 1341 C CA . ALA A 1 180 ? -71.718 -30.642 44.305 1.00 48.31 180 ALA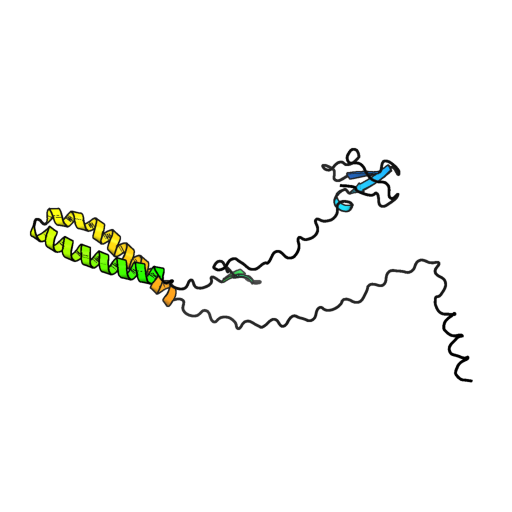 A CA 1
ATOM 1342 C C . ALA A 1 180 ? -71.424 -32.156 44.265 1.00 48.31 180 ALA A C 1
ATOM 1344 O O . ALA A 1 180 ? -71.443 -32.754 43.191 1.00 48.31 180 ALA A O 1
ATOM 1345 N N . THR A 1 181 ? -71.169 -32.790 45.414 1.00 50.50 181 THR A N 1
ATOM 1346 C CA . THR A 1 181 ? -70.954 -34.245 45.528 1.00 50.50 181 THR A CA 1
ATOM 1347 C C . THR A 1 181 ? -71.678 -34.824 46.745 1.00 50.50 181 THR A C 1
ATOM 1349 O O . THR A 1 181 ? -71.048 -35.397 47.636 1.00 50.50 181 THR A O 1
ATOM 1352 N N . GLY A 1 182 ? -72.999 -34.648 46.781 1.00 39.78 182 GLY A N 1
ATOM 1353 C CA . GLY A 1 182 ? -73.909 -35.249 47.756 1.00 39.78 182 GLY A CA 1
ATOM 1354 C C . GLY A 1 182 ? -75.352 -35.077 47.327 1.00 39.78 182 GLY A C 1
ATOM 1355 O O . GLY A 1 182 ? -75.833 -33.931 47.438 1.00 39.78 182 GLY A O 1
#

Secondary structure (DSSP, 8-state):
--EEPTTT--EE-GGGEETTTTEEE-TTT--EEEHHHHSPP----TT----PPTT---EEEEETTEEEEE-PPPP--HHHHHHHHHHHHHHHHHHHHHHHHHHH-HHHHHTTHHHHHHHHHHHHHHHHHHHHHH------------------------PPPPPTT---TTSSSSTTTTTS--

Sequence (182 aa):
MELSCPDCGHSIPPQHINVITDLAQCPACGALHRLSSLAPAPGVPAAVRQEPPPGSALQLSRGLDGVEVHLPRRRAGCGTFFFMGFALFWLSFVAVWTVLAASASGFFALFSILFWLIGGGLLLAAVNFMTENANGTGYPQPATHRQKAAPVFEAPFLRSPRHPGDPPRGAAQQAAFFAATG

pLDDT: mean 71.87, std 20.18, range [36.75, 97.19]

Organism: NCBI:txid2545761